Protein AF-A0AA45C422-F1 (afdb_monomer_lite)

Secondary structure (DSSP, 8-state):
-HHHHHHHHHHHHHHHHHHHHHHHS-HHHHHHHHHHTT--SHHHHHHHHHHHHHHHHHHHHHHHHHHHHHHHTT-

pLDDT: mean 93.25, std 8.04, range [48.5, 98.38]

Structure (mmCIF, N/CA/C/O backbone):
data_AF-A0AA45C422-F1
#
_entry.id   AF-A0AA45C422-F1
#
loop_
_atom_site.group_PDB
_atom_site.id
_atom_site.type_symbol
_atom_site.label_atom_id
_atom_site.label_alt_id
_atom_site.label_comp_id
_atom_site.label_asym_id
_atom_site.label_entity_id
_atom_site.label_seq_id
_atom_site.pdbx_PDB_ins_code
_atom_site.Cartn_x
_atom_site.Cartn_y
_atom_site.Cartn_z
_atom_site.occupancy
_atom_site.B_iso_or_equiv
_atom_site.auth_seq_id
_atom_site.auth_comp_id
_atom_site.auth_asym_id
_atom_site.auth_atom_id
_atom_site.pdbx_PDB_model_num
ATOM 1 N N . MET A 1 1 ? -24.557 6.555 14.152 1.00 71.19 1 MET A N 1
ATOM 2 C CA . MET A 1 1 ? -23.260 7.090 14.630 1.00 71.19 1 MET A CA 1
ATOM 3 C C . MET A 1 1 ? -22.166 6.033 14.731 1.00 71.19 1 MET A C 1
ATOM 5 O O . MET A 1 1 ? -21.139 6.223 14.101 1.00 71.19 1 MET A O 1
ATOM 9 N N . LYS A 1 2 ? -22.370 4.901 15.427 1.00 80.44 2 LYS A N 1
ATOM 10 C CA . LYS A 1 2 ? -21.340 3.849 15.564 1.00 80.44 2 LYS A CA 1
ATOM 11 C C . LYS A 1 2 ? -20.762 3.374 14.223 1.00 80.44 2 LYS A C 1
ATOM 13 O O . LYS A 1 2 ? -19.566 3.494 14.021 1.00 80.44 2 LYS A O 1
ATOM 18 N N . TYR A 1 3 ? -21.600 2.941 13.279 1.00 85.00 3 TYR A N 1
ATOM 19 C CA . TYR A 1 3 ? -21.136 2.482 11.960 1.00 85.00 3 TYR A CA 1
ATOM 20 C C . TYR A 1 3 ? -20.395 3.559 11.152 1.00 85.00 3 TYR A C 1
ATOM 22 O O . TYR A 1 3 ? -19.437 3.241 10.459 1.00 85.00 3 TYR A O 1
ATOM 30 N N . LEU A 1 4 ? -20.782 4.832 11.291 1.00 90.50 4 LEU A N 1
ATOM 31 C CA . LEU A 1 4 ? -20.075 5.946 10.649 1.00 90.50 4 LEU A CA 1
ATOM 32 C C . LEU A 1 4 ? -18.661 6.107 11.214 1.00 90.50 4 LEU A C 1
ATOM 34 O O . LEU A 1 4 ? -17.723 6.263 10.443 1.00 90.50 4 LEU A O 1
ATOM 38 N N . LEU A 1 5 ? -18.493 5.998 12.536 1.00 89.44 5 LEU A N 1
ATOM 39 C CA . LEU A 1 5 ? -17.168 6.006 13.162 1.00 89.44 5 LEU A CA 1
ATOM 40 C C . LEU A 1 5 ? -16.328 4.814 12.696 1.00 89.44 5 LEU A C 1
ATOM 42 O O . LEU A 1 5 ? -15.161 4.990 12.382 1.00 89.44 5 LEU A O 1
ATOM 46 N N . MET A 1 6 ? -16.927 3.625 12.577 1.00 90.31 6 MET A N 1
ATOM 47 C CA . MET A 1 6 ? -16.228 2.428 12.087 1.00 90.31 6 MET A CA 1
ATOM 48 C C . MET A 1 6 ? -15.705 2.622 10.657 1.00 90.31 6 MET A C 1
ATOM 50 O O . MET A 1 6 ? -14.542 2.331 10.386 1.00 90.31 6 MET A O 1
ATOM 54 N N . ILE A 1 7 ? -16.545 3.148 9.760 1.00 93.56 7 ILE A N 1
ATOM 55 C CA . ILE A 1 7 ? -16.166 3.451 8.372 1.00 93.56 7 ILE A CA 1
ATOM 56 C C . ILE A 1 7 ? -15.082 4.531 8.340 1.00 93.56 7 ILE A C 1
ATOM 58 O O . ILE A 1 7 ? -14.107 4.402 7.605 1.00 93.56 7 ILE A O 1
A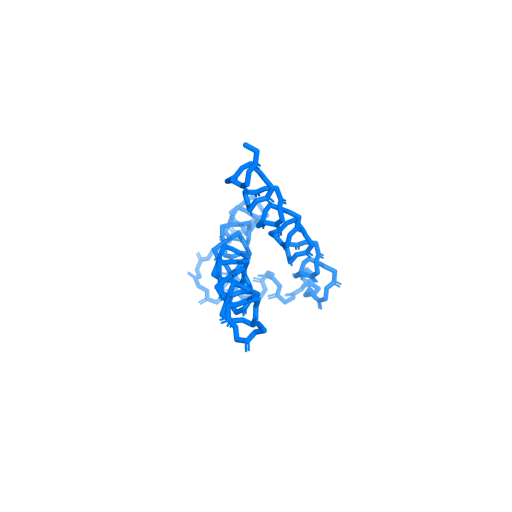TOM 62 N N . PHE A 1 8 ? -15.211 5.572 9.163 1.00 95.50 8 PHE A N 1
ATOM 63 C CA . PHE A 1 8 ? -14.231 6.651 9.229 1.00 95.50 8 PHE A CA 1
ATOM 64 C C . PHE A 1 8 ? -12.866 6.162 9.732 1.00 95.50 8 PHE A C 1
ATOM 66 O O . PHE A 1 8 ? -11.842 6.461 9.123 1.00 95.50 8 PHE A O 1
ATOM 73 N N . THR A 1 9 ? -12.837 5.345 10.788 1.00 94.31 9 THR A N 1
ATOM 74 C CA . THR A 1 9 ? -11.609 4.712 11.287 1.00 94.31 9 THR A CA 1
ATOM 75 C C . THR A 1 9 ? -10.979 3.813 10.227 1.00 94.31 9 THR A C 1
ATOM 77 O O . THR A 1 9 ? -9.776 3.903 9.993 1.00 94.31 9 THR A O 1
ATOM 80 N N . TRP A 1 10 ? -11.779 2.989 9.544 1.00 97.44 10 TRP A N 1
ATOM 81 C CA . TRP A 1 10 ? -11.298 2.152 8.444 1.00 97.44 10 TRP A CA 1
ATOM 82 C C . TRP A 1 10 ? -10.667 2.987 7.326 1.00 97.44 10 TRP A C 1
ATOM 84 O O . TRP A 1 10 ? -9.582 2.662 6.847 1.00 97.44 10 TRP A O 1
ATOM 94 N N . PHE A 1 11 ? -11.308 4.099 6.962 1.00 97.56 11 PHE A N 1
ATOM 95 C CA . PHE A 1 11 ? -10.834 4.997 5.916 1.00 97.56 11 PHE A CA 1
ATOM 96 C C . PHE A 1 11 ? -9.539 5.725 6.300 1.0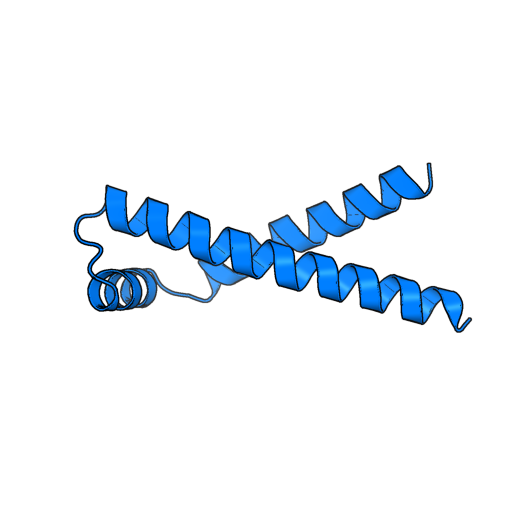0 97.56 11 PHE A C 1
ATOM 98 O O . PHE A 1 11 ? -8.637 5.848 5.473 1.00 97.56 11 PHE A O 1
ATOM 105 N N . ILE A 1 12 ? -9.392 6.141 7.563 1.00 97.38 12 ILE A N 1
ATOM 106 C CA . ILE A 1 12 ? -8.130 6.702 8.068 1.00 97.38 12 ILE A CA 1
ATOM 107 C C . ILE A 1 12 ? -7.010 5.670 7.956 1.00 97.38 12 ILE A C 1
ATOM 109 O O . ILE A 1 12 ? -5.949 5.984 7.419 1.00 97.38 12 ILE A O 1
ATOM 113 N N . ILE A 1 13 ? -7.242 4.440 8.429 1.00 97.62 13 ILE A N 1
ATOM 114 C CA . ILE A 1 13 ? -6.234 3.375 8.358 1.00 97.62 13 ILE A CA 1
ATOM 115 C C . ILE A 1 13 ? -5.866 3.101 6.897 1.00 97.62 13 ILE A C 1
ATOM 117 O O . ILE A 1 13 ? -4.685 2.972 6.584 1.00 97.62 13 ILE A O 1
ATOM 121 N N . PHE A 1 14 ? -6.850 3.068 5.995 1.00 98.38 14 PHE A N 1
ATOM 122 C CA . PHE A 1 14 ? -6.625 2.920 4.559 1.00 98.38 14 PHE A CA 1
ATOM 123 C C . PHE A 1 14 ? -5.706 4.021 4.002 1.00 98.38 14 PHE A C 1
ATOM 125 O O . PHE A 1 14 ? -4.665 3.699 3.433 1.00 98.38 14 PHE A O 1
ATOM 132 N N . ILE A 1 15 ? -6.023 5.306 4.223 1.00 97.75 15 ILE A N 1
ATOM 133 C CA . ILE A 1 15 ? -5.205 6.431 3.729 1.00 97.75 15 ILE A CA 1
ATOM 134 C C . ILE A 1 15 ? -3.784 6.366 4.288 1.00 97.75 15 ILE A C 1
ATOM 136 O O . ILE A 1 15 ? -2.819 6.548 3.543 1.00 97.75 15 ILE A O 1
ATOM 140 N N . VAL A 1 16 ? -3.650 6.122 5.595 1.00 97.88 16 VAL A N 1
ATOM 141 C CA . VAL A 1 16 ? -2.340 6.003 6.246 1.00 97.88 16 VAL A CA 1
ATOM 142 C C . VAL A 1 16 ? -1.552 4.862 5.613 1.00 97.88 16 VAL A C 1
ATOM 144 O O . VAL A 1 16 ? -0.412 5.074 5.225 1.00 97.88 16 VAL A O 1
ATOM 147 N N . THR A 1 17 ? -2.174 3.700 5.411 1.00 97.81 17 THR A N 1
ATOM 148 C CA . THR A 1 17 ? -1.516 2.535 4.807 1.00 97.81 17 THR A CA 1
ATOM 149 C C . THR A 1 17 ? -1.034 2.824 3.389 1.00 97.81 17 THR A C 1
ATOM 151 O O . THR A 1 17 ? 0.125 2.556 3.086 1.00 97.81 17 THR A O 1
ATOM 154 N N . VAL A 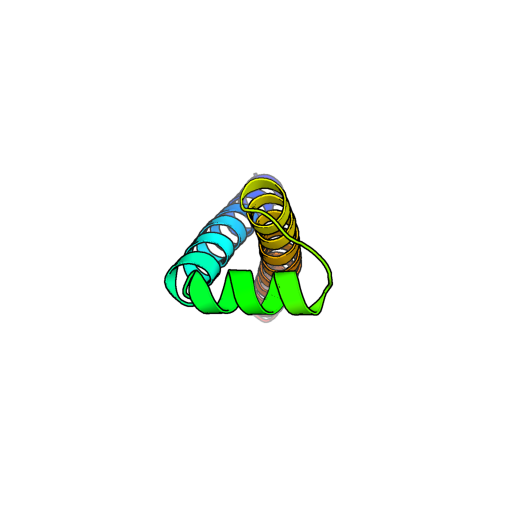1 18 ? -1.871 3.423 2.534 1.00 97.69 18 VAL A N 1
ATOM 155 C CA . VAL A 1 18 ? -1.468 3.801 1.168 1.00 97.69 18 VAL A CA 1
ATOM 156 C C . VAL A 1 18 ? -0.277 4.761 1.205 1.00 97.69 18 VAL A C 1
ATOM 158 O O . VAL A 1 18 ? 0.724 4.529 0.529 1.00 97.69 18 VAL A O 1
ATOM 161 N N . LYS A 1 19 ? -0.340 5.813 2.032 1.00 96.62 19 LYS A N 1
ATOM 162 C CA . LYS A 1 19 ? 0.768 6.770 2.173 1.00 96.62 19 LYS A CA 1
ATOM 163 C C . LYS A 1 19 ? 2.047 6.108 2.673 1.00 96.62 19 LYS A C 1
ATOM 165 O O . LYS A 1 19 ? 3.120 6.410 2.165 1.00 96.62 19 LYS A O 1
ATOM 170 N N . THR A 1 20 ? 1.937 5.214 3.648 1.00 97.31 20 THR A N 1
ATOM 171 C CA . THR A 1 20 ? 3.059 4.443 4.182 1.00 97.31 20 THR A CA 1
ATOM 172 C C . THR A 1 20 ? 3.692 3.580 3.091 1.00 97.31 20 THR A C 1
ATOM 174 O O . THR A 1 20 ? 4.910 3.607 2.950 1.00 97.31 20 THR A O 1
ATOM 177 N N . LEU A 1 21 ? 2.901 2.885 2.268 1.00 97.25 21 LEU A N 1
ATOM 178 C CA . LEU A 1 21 ? 3.427 2.091 1.151 1.00 97.25 21 LEU A CA 1
ATOM 179 C C . LEU A 1 21 ? 4.217 2.959 0.164 1.00 97.25 21 LEU A C 1
ATOM 181 O O . LEU A 1 21 ? 5.359 2.632 -0.142 1.00 97.25 21 LEU A O 1
ATOM 185 N N . TYR A 1 22 ? 3.666 4.101 -0.257 1.00 95.75 22 TYR A N 1
ATOM 186 C CA . TYR A 1 22 ? 4.372 5.029 -1.149 1.00 95.75 22 TYR A CA 1
ATOM 187 C C . TYR A 1 22 ? 5.607 5.677 -0.518 1.00 95.75 22 TYR A C 1
ATOM 189 O O . TYR A 1 22 ? 6.561 5.987 -1.224 1.00 95.75 22 TYR A O 1
ATOM 197 N N . PHE A 1 23 ? 5.604 5.895 0.797 1.00 95.88 23 PHE A N 1
ATOM 198 C CA . PHE A 1 23 ? 6.742 6.479 1.501 1.00 95.88 23 PHE A CA 1
ATOM 199 C C . PHE A 1 23 ? 7.899 5.485 1.661 1.00 95.88 23 PHE A C 1
ATOM 201 O O . PHE A 1 23 ? 9.057 5.859 1.499 1.00 95.88 23 PHE A O 1
ATOM 208 N N . PHE A 1 24 ? 7.598 4.224 1.984 1.00 96.81 24 PHE A N 1
ATOM 209 C CA . PHE A 1 24 ? 8.619 3.213 2.269 1.00 96.81 24 PHE A CA 1
ATOM 210 C C . PHE A 1 24 ? 9.079 2.425 1.041 1.00 96.81 24 PHE A C 1
ATOM 212 O O . PHE A 1 24 ? 10.193 1.904 1.055 1.00 96.81 24 PHE A O 1
ATOM 219 N N . ILE A 1 25 ? 8.258 2.315 -0.006 1.00 95.81 25 ILE A N 1
ATOM 220 C CA . ILE A 1 25 ? 8.614 1.580 -1.222 1.00 95.81 25 ILE A CA 1
ATOM 221 C C . ILE A 1 25 ? 9.100 2.589 -2.272 1.00 95.81 25 ILE A C 1
ATOM 223 O O . ILE A 1 25 ? 8.272 3.281 -2.867 1.00 95.81 25 ILE A O 1
ATOM 227 N N . PRO A 1 26 ? 10.417 2.695 -2.533 1.00 95.62 26 PRO A N 1
ATOM 228 C CA . PRO A 1 26 ? 10.952 3.622 -3.525 1.00 95.62 26 PRO A CA 1
ATOM 229 C C . PRO A 1 26 ? 10.450 3.299 -4.933 1.00 95.62 26 PRO A C 1
ATOM 231 O O . PRO A 1 26 ? 10.224 2.136 -5.273 1.00 95.62 26 PRO A O 1
ATOM 234 N N . ALA A 1 27 ? 10.358 4.329 -5.778 1.00 93.75 27 ALA A N 1
ATOM 235 C CA . ALA A 1 27 ? 9.905 4.200 -7.161 1.00 93.75 27 ALA A CA 1
ATOM 236 C C . ALA A 1 27 ? 10.690 3.125 -7.933 1.00 93.75 27 ALA A C 1
ATOM 238 O O . ALA A 1 27 ? 10.091 2.303 -8.608 1.00 93.75 27 ALA A O 1
ATOM 239 N N . THR A 1 28 ? 12.010 3.029 -7.761 1.00 95.50 28 THR A N 1
ATOM 240 C CA . THR A 1 28 ? 12.824 2.004 -8.441 1.00 95.50 28 THR A CA 1
ATOM 241 C C . THR A 1 28 ? 12.339 0.575 -8.180 1.00 95.50 28 THR A C 1
ATOM 243 O O . THR A 1 28 ? 12.304 -0.238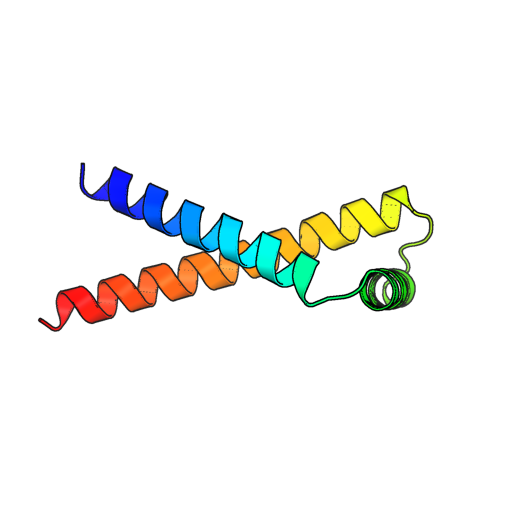 -9.103 1.00 95.50 28 THR A O 1
ATOM 246 N N . LEU A 1 29 ? 11.908 0.267 -6.951 1.00 95.94 29 LEU A N 1
ATOM 247 C CA . LEU A 1 29 ? 11.329 -1.035 -6.613 1.00 95.94 29 LEU A CA 1
ATOM 248 C C . LEU A 1 29 ? 9.923 -1.208 -7.185 1.00 95.94 29 LEU A C 1
ATOM 250 O O . LEU A 1 29 ? 9.584 -2.309 -7.608 1.00 95.94 29 LEU A O 1
ATOM 254 N N . GLN A 1 30 ? 9.127 -0.139 -7.231 1.00 95.69 30 GLN A N 1
ATOM 255 C CA . GLN A 1 30 ? 7.805 -0.155 -7.862 1.00 95.69 30 GLN A CA 1
ATOM 256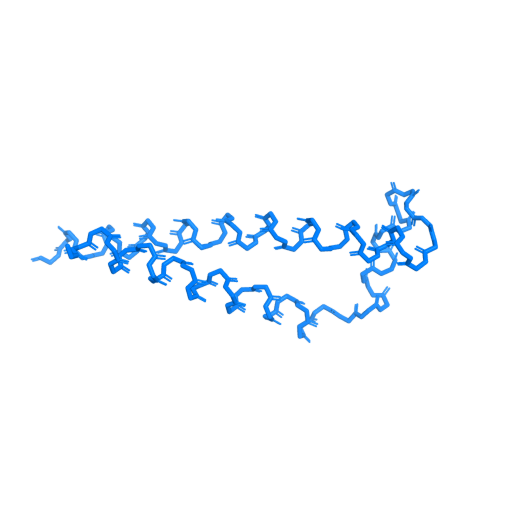 C C . GLN A 1 30 ? 7.920 -0.502 -9.354 1.00 95.69 30 GLN A C 1
ATOM 258 O O . GLN A 1 30 ? 7.261 -1.426 -9.823 1.00 95.69 30 GLN A O 1
ATOM 263 N N . TYR A 1 31 ? 8.826 0.167 -10.069 1.00 95.62 31 TYR A N 1
ATOM 264 C CA . TYR A 1 31 ? 9.100 -0.093 -11.482 1.00 95.62 31 TYR A CA 1
ATOM 265 C C . TYR A 1 31 ? 9.636 -1.506 -11.707 1.00 95.62 31 TYR A C 1
ATOM 267 O O . TYR A 1 31 ? 9.072 -2.248 -12.502 1.00 95.62 31 TYR A O 1
ATOM 275 N N . THR A 1 32 ? 10.649 -1.926 -10.943 1.00 96.25 32 THR A N 1
ATOM 276 C CA . THR A 1 32 ? 11.223 -3.279 -11.074 1.00 96.25 32 THR A CA 1
ATOM 277 C C . THR A 1 32 ? 10.163 -4.364 -10.857 1.00 96.25 32 THR A C 1
ATOM 279 O O . THR A 1 32 ? 10.126 -5.366 -11.568 1.00 96.25 32 THR A O 1
ATOM 282 N N . PHE A 1 33 ? 9.279 -4.172 -9.874 1.00 95.12 33 PHE A N 1
ATOM 283 C CA . PHE A 1 33 ? 8.189 -5.102 -9.593 1.00 95.12 33 PHE A CA 1
ATOM 284 C C . PHE A 1 33 ? 7.145 -5.141 -10.718 1.00 95.12 33 PHE A C 1
ATOM 286 O O . PHE A 1 33 ? 6.718 -6.224 -11.116 1.00 95.12 33 PHE A O 1
ATOM 293 N N . ALA A 1 34 ? 6.752 -3.980 -11.242 1.00 96.19 34 ALA A N 1
ATOM 294 C CA . ALA A 1 34 ? 5.801 -3.877 -12.344 1.00 96.19 34 ALA A CA 1
ATOM 295 C C . ALA A 1 34 ? 6.353 -4.510 -13.635 1.00 96.19 34 ALA A C 1
ATOM 297 O O . ALA A 1 34 ? 5.670 -5.317 -14.267 1.00 96.19 34 ALA A O 1
ATOM 298 N N . GLU A 1 35 ? 7.616 -4.237 -13.966 1.00 95.25 35 GLU A N 1
ATOM 299 C CA . GLU A 1 35 ? 8.306 -4.820 -15.121 1.00 95.25 35 GLU A CA 1
ATOM 300 C C . GLU A 1 35 ? 8.444 -6.341 -15.003 1.00 95.25 35 GLU A C 1
ATOM 302 O O . GLU A 1 35 ? 8.260 -7.055 -15.990 1.00 95.25 35 GLU A O 1
ATOM 307 N N . HIS A 1 36 ? 8.697 -6.864 -13.796 1.00 95.31 36 HIS A N 1
ATOM 308 C CA . HIS A 1 36 ? 8.733 -8.310 -13.550 1.00 95.31 36 HIS A CA 1
ATOM 309 C C . HIS A 1 36 ? 7.391 -8.997 -13.851 1.00 95.31 36 HIS A C 1
ATOM 311 O O . HIS A 1 36 ? 7.355 -10.181 -14.185 1.00 95.31 36 HIS A O 1
ATOM 317 N N . LEU A 1 37 ? 6.289 -8.253 -13.757 1.00 94.69 37 LEU A N 1
ATOM 318 C CA . LEU A 1 37 ? 4.937 -8.718 -14.058 1.00 94.69 37 LEU A CA 1
ATOM 319 C C . LEU A 1 37 ? 4.475 -8.358 -15.479 1.00 94.69 37 LEU A C 1
ATOM 321 O O . LEU A 1 37 ? 3.330 -8.636 -15.831 1.00 94.69 37 LEU A O 1
ATOM 325 N N . GLY A 1 38 ? 5.360 -7.790 -16.304 1.00 94.88 38 GLY A N 1
ATOM 326 C CA . GLY A 1 38 ? 5.093 -7.469 -17.707 1.00 94.88 38 GLY A CA 1
ATOM 327 C C . GLY A 1 38 ? 4.414 -6.118 -17.944 1.00 94.88 38 GLY A C 1
ATOM 328 O O . GLY A 1 38 ? 3.917 -5.886 -19.045 1.00 94.88 38 GLY A O 1
ATOM 329 N N . TYR A 1 39 ? 4.383 -5.231 -16.945 1.00 93.94 39 TYR A N 1
ATOM 330 C CA . TYR A 1 39 ? 3.911 -3.856 -17.109 1.00 93.94 39 TYR A CA 1
ATOM 331 C C . TYR A 1 39 ? 5.085 -2.944 -17.460 1.00 93.94 39 TYR A C 1
ATOM 333 O O . TYR A 1 39 ? 6.058 -2.857 -16.714 1.00 93.94 39 TYR A O 1
ATOM 341 N N . TYR A 1 40 ? 4.976 -2.249 -18.591 1.00 93.62 40 TYR A N 1
ATOM 342 C CA . TYR A 1 40 ? 6.021 -1.371 -19.115 1.00 93.62 40 TYR A CA 1
ATOM 343 C C . TYR A 1 40 ? 5.456 0.011 -19.437 1.00 93.62 40 TYR A C 1
ATOM 345 O O . TYR A 1 40 ? 4.315 0.137 -19.880 1.00 93.62 40 TYR A O 1
ATOM 353 N N . GLY A 1 41 ? 6.291 1.037 -19.275 1.00 92.50 41 GLY A N 1
ATOM 354 C CA . GLY A 1 41 ? 5.910 2.433 -19.488 1.00 92.50 41 GLY A CA 1
ATOM 355 C C . GLY A 1 41 ? 5.294 3.075 -18.245 1.00 92.50 41 GLY A C 1
ATOM 356 O O . GLY A 1 41 ? 4.602 2.423 -17.465 1.00 92.50 41 GLY A O 1
ATOM 357 N N . ASP A 1 42 ? 5.557 4.369 -18.071 1.00 92.12 42 ASP A N 1
ATOM 358 C CA . ASP A 1 42 ? 5.269 5.097 -16.829 1.00 92.12 42 ASP A CA 1
ATOM 359 C C . ASP A 1 42 ? 3.793 5.038 -16.420 1.00 92.12 42 ASP A C 1
ATOM 361 O O . ASP A 1 42 ? 3.486 4.730 -15.270 1.00 92.12 42 ASP A O 1
ATOM 365 N N . GLU A 1 43 ? 2.876 5.273 -17.361 1.00 93.88 43 GLU A N 1
ATOM 366 C CA . GLU A 1 43 ? 1.432 5.255 -17.092 1.00 93.88 43 GLU A CA 1
ATOM 367 C C . GLU A 1 43 ? 0.967 3.868 -16.631 1.00 93.88 43 GLU A C 1
ATOM 369 O O . GLU A 1 43 ? 0.316 3.733 -15.596 1.00 93.88 43 GLU A O 1
ATOM 374 N N . SER A 1 44 ? 1.382 2.818 -17.346 1.00 93.88 44 SER A N 1
ATOM 375 C CA . SER A 1 44 ? 1.003 1.443 -17.020 1.00 93.88 44 SER A CA 1
ATOM 376 C C . SER A 1 44 ? 1.582 0.979 -15.683 1.00 93.88 44 SER A C 1
ATOM 378 O O . SER A 1 44 ? 0.913 0.243 -14.957 1.00 93.88 44 SER A O 1
ATOM 380 N N . VAL A 1 45 ? 2.818 1.372 -15.362 1.00 95.56 45 VAL A N 1
ATOM 381 C CA . VAL A 1 45 ? 3.459 1.060 -14.078 1.00 95.56 45 VAL A CA 1
ATOM 382 C C . VAL A 1 45 ? 2.742 1.789 -12.945 1.00 95.56 45 VAL A C 1
ATOM 384 O O . VAL A 1 45 ? 2.428 1.175 -11.926 1.00 95.56 45 VAL A O 1
ATOM 387 N N . MET A 1 46 ? 2.444 3.077 -13.121 1.00 94.56 46 MET A N 1
ATOM 388 C CA . MET A 1 46 ? 1.762 3.882 -12.110 1.00 94.56 46 MET A CA 1
ATOM 389 C C . MET A 1 46 ? 0.374 3.320 -11.786 1.00 94.56 46 MET A C 1
ATOM 391 O O . MET A 1 46 ? 0.056 3.139 -10.608 1.00 94.56 46 MET A O 1
ATOM 395 N N . ASP A 1 47 ? -0.416 2.989 -12.810 1.00 96.06 47 ASP A N 1
ATOM 396 C CA . ASP A 1 47 ? -1.745 2.401 -12.639 1.00 96.06 47 ASP A CA 1
ATOM 397 C C . ASP A 1 47 ? -1.664 1.050 -11.927 1.00 96.06 47 ASP A C 1
ATOM 399 O O . ASP A 1 47 ? -2.374 0.806 -10.948 1.00 96.06 47 ASP A O 1
ATOM 403 N N . PHE A 1 48 ? -0.751 0.180 -12.364 1.00 96.19 48 PHE A N 1
ATOM 404 C CA . PHE A 1 48 ? -0.553 -1.124 -11.744 1.00 96.19 48 PHE A CA 1
ATOM 405 C C . PHE A 1 48 ? -0.202 -1.002 -10.254 1.00 96.19 48 PHE A C 1
ATOM 407 O O . PHE A 1 48 ? -0.824 -1.647 -9.404 1.00 96.19 48 PHE A O 1
ATOM 414 N N . ILE A 1 49 ? 0.754 -0.137 -9.915 1.00 97.31 49 ILE A N 1
ATOM 415 C CA . ILE A 1 49 ? 1.196 0.064 -8.533 1.00 97.31 49 ILE A CA 1
ATOM 416 C C . ILE A 1 49 ? 0.090 0.681 -7.680 1.00 97.31 49 ILE A C 1
ATOM 418 O O . ILE A 1 49 ? -0.099 0.259 -6.536 1.00 97.31 49 ILE A O 1
ATOM 422 N N . LEU A 1 50 ? -0.690 1.611 -8.238 1.00 96.19 50 LEU A N 1
ATOM 423 C CA . LEU A 1 50 ? -1.862 2.169 -7.571 1.00 96.19 50 LEU A CA 1
ATOM 424 C C . LEU A 1 50 ? -2.863 1.073 -7.194 1.00 96.19 50 LEU A C 1
ATOM 426 O O . LEU A 1 50 ? -3.315 1.035 -6.045 1.00 96.19 50 LEU A O 1
ATOM 430 N N . TYR A 1 51 ? -3.183 0.156 -8.112 1.00 96.81 51 TYR A N 1
ATOM 431 C CA . TYR A 1 51 ? -4.080 -0.962 -7.812 1.00 96.81 51 TYR A CA 1
ATOM 432 C C . TYR A 1 51 ? -3.500 -1.886 -6.741 1.00 96.81 51 TYR A C 1
ATOM 434 O O . TYR A 1 51 ? -4.191 -2.204 -5.772 1.00 96.81 51 TYR A O 1
ATOM 442 N N . VAL A 1 52 ? -2.224 -2.263 -6.855 1.00 96.81 52 VAL A N 1
ATOM 443 C CA . VAL A 1 52 ? -1.558 -3.144 -5.884 1.00 96.81 52 VAL A CA 1
ATOM 444 C C . VAL A 1 52 ? -1.569 -2.530 -4.485 1.00 96.81 52 VAL A C 1
ATOM 446 O O . VAL A 1 52 ? -1.994 -3.179 -3.527 1.00 96.81 52 VAL A O 1
ATOM 449 N N . PHE A 1 53 ? -1.154 -1.271 -4.348 1.00 97.56 53 PHE A N 1
ATOM 450 C CA . PHE A 1 53 ? -1.109 -0.600 -3.048 1.00 97.56 53 PHE A CA 1
ATOM 451 C C . PHE A 1 53 ? -2.505 -0.387 -2.474 1.00 97.56 53 PHE A C 1
ATOM 453 O O . PHE A 1 53 ? -2.702 -0.564 -1.272 1.00 97.56 53 PHE A O 1
ATOM 460 N N . THR A 1 54 ? -3.491 -0.087 -3.320 1.00 97.69 54 THR A N 1
ATOM 461 C CA . THR A 1 54 ? -4.893 0.019 -2.904 1.00 97.69 54 THR A CA 1
ATOM 462 C C . THR A 1 54 ? -5.409 -1.315 -2.365 1.00 97.69 54 THR A C 1
ATOM 464 O O . THR A 1 54 ? -5.987 -1.348 -1.278 1.00 97.69 54 THR A O 1
ATOM 467 N N . CYS A 1 55 ? -5.157 -2.429 -3.059 1.00 98.00 55 CYS A N 1
ATOM 468 C CA . CYS A 1 55 ? -5.550 -3.764 -2.603 1.00 98.00 55 CYS A CA 1
ATOM 469 C C . CYS A 1 55 ? -4.902 -4.125 -1.261 1.00 98.00 55 CYS A C 1
ATOM 471 O O . CYS A 1 55 ? -5.596 -4.561 -0.340 1.00 98.00 55 CYS A O 1
ATOM 473 N N . ILE A 1 56 ? -3.593 -3.896 -1.120 1.00 97.69 56 ILE A N 1
ATOM 474 C CA . ILE A 1 56 ? -2.871 -4.131 0.138 1.00 97.69 56 ILE A CA 1
ATOM 475 C C . ILE A 1 56 ? -3.474 -3.279 1.260 1.00 97.69 56 ILE A C 1
ATOM 477 O O . ILE A 1 56 ? -3.761 -3.791 2.344 1.00 97.69 56 ILE A O 1
ATOM 481 N N . ALA A 1 57 ? -3.725 -1.997 0.997 1.00 97.88 57 ALA A N 1
ATOM 482 C CA . ALA A 1 57 ? -4.288 -1.091 1.984 1.00 97.88 57 ALA A CA 1
ATOM 483 C C . ALA A 1 57 ? -5.699 -1.493 2.424 1.00 97.88 57 ALA A C 1
ATOM 485 O O . ALA A 1 57 ? -5.986 -1.416 3.614 1.00 97.88 57 ALA A O 1
ATOM 486 N N . VAL A 1 58 ? -6.553 -1.971 1.511 1.00 98.12 58 VAL A N 1
ATOM 487 C CA . VAL A 1 58 ? -7.892 -2.498 1.838 1.00 98.12 58 VAL A CA 1
ATOM 488 C C . VAL A 1 58 ? -7.804 -3.721 2.752 1.00 98.12 58 VAL A C 1
ATOM 490 O O . VAL A 1 58 ? -8.571 -3.830 3.712 1.00 98.12 58 VAL A O 1
ATOM 493 N N . VAL A 1 59 ? -6.878 -4.645 2.481 1.00 98.25 59 VAL A N 1
ATOM 494 C CA . VAL A 1 59 ? -6.686 -5.842 3.314 1.00 98.25 59 VAL A CA 1
ATOM 495 C C . VAL A 1 59 ? -6.204 -5.449 4.710 1.00 98.25 59 VAL A C 1
ATOM 497 O O . VAL A 1 59 ? -6.787 -5.880 5.707 1.00 98.25 59 VAL A O 1
ATOM 500 N N . ILE A 1 60 ? -5.184 -4.590 4.794 1.00 97.69 60 ILE A N 1
ATOM 501 C CA . ILE A 1 60 ? -4.614 -4.130 6.067 1.00 97.69 60 ILE A CA 1
ATOM 502 C C . ILE A 1 60 ? -5.646 -3.347 6.878 1.00 97.69 60 ILE A C 1
ATOM 504 O O . ILE A 1 60 ? -5.828 -3.632 8.062 1.00 97.69 60 ILE A O 1
ATOM 508 N N . SER A 1 61 ? -6.357 -2.397 6.267 1.00 97.50 61 SER A N 1
ATOM 509 C CA . SER A 1 61 ? -7.359 -1.589 6.968 1.00 97.50 61 SER A CA 1
ATOM 510 C C . SER A 1 61 ? -8.506 -2.440 7.501 1.00 97.50 61 SER A C 1
ATOM 512 O O . SER A 1 61 ? -8.938 -2.252 8.639 1.00 97.50 61 SER A O 1
ATOM 514 N N . SER A 1 62 ? -8.954 -3.431 6.729 1.00 96.88 62 SER A N 1
ATOM 515 C CA . SER A 1 62 ? -10.005 -4.362 7.147 1.00 96.88 62 SER A CA 1
ATOM 516 C C . SER A 1 62 ? -9.542 -5.267 8.290 1.00 96.88 62 SER A C 1
ATOM 518 O O . SER A 1 62 ? -10.274 -5.447 9.265 1.00 96.88 62 SER A O 1
ATOM 520 N N . LEU A 1 63 ? -8.313 -5.789 8.217 1.00 97.19 63 LEU A N 1
ATOM 521 C CA . LEU A 1 63 ? -7.724 -6.608 9.276 1.00 97.19 63 LEU A CA 1
ATOM 522 C C . LEU A 1 63 ? -7.533 -5.806 10.570 1.00 97.19 63 LEU A C 1
ATOM 524 O O . LEU A 1 63 ? -7.926 -6.266 11.640 1.00 97.19 63 LEU A O 1
ATOM 528 N N . MET A 1 64 ? -6.974 -4.597 10.484 1.00 95.62 64 MET A N 1
ATOM 529 C CA . MET A 1 64 ? -6.786 -3.710 11.635 1.00 95.62 64 MET A CA 1
ATOM 530 C C . MET A 1 64 ? -8.121 -3.363 12.289 1.00 95.62 64 MET A C 1
ATOM 532 O O . MET A 1 64 ? -8.260 -3.466 13.505 1.00 95.62 64 MET A O 1
ATOM 536 N N . LEU A 1 65 ? -9.127 -3.011 11.485 1.00 94.69 65 LEU A N 1
ATOM 537 C CA . LEU A 1 65 ? -10.462 -2.712 11.982 1.00 94.69 65 LEU A CA 1
ATOM 538 C C . LEU A 1 65 ? -11.084 -3.931 12.688 1.00 94.69 65 LEU A C 1
ATOM 540 O O . LEU A 1 65 ? -11.637 -3.801 13.781 1.00 94.69 65 LEU A O 1
ATOM 544 N N . TYR A 1 66 ? -10.952 -5.126 12.105 1.00 94.00 66 TYR A N 1
ATOM 545 C CA . TYR A 1 66 ? -11.395 -6.374 12.730 1.00 94.00 66 TYR A CA 1
ATOM 546 C C . TYR A 1 66 ? -10.711 -6.620 14.083 1.00 94.00 66 TYR A C 1
ATOM 548 O O . TYR A 1 66 ? -11.381 -6.943 15.069 1.00 94.00 66 TYR A O 1
ATOM 556 N N . LEU A 1 67 ? -9.389 -6.435 14.154 1.00 93.94 67 LEU A N 1
ATOM 557 C CA . LEU A 1 67 ? -8.623 -6.592 15.390 1.00 93.94 67 LEU A CA 1
ATOM 558 C C . LEU A 1 67 ? -9.053 -5.578 16.457 1.00 93.94 67 LEU A C 1
ATOM 560 O O . LEU A 1 67 ? -9.264 -5.973 17.603 1.00 93.94 67 LEU A O 1
ATOM 564 N N . LEU A 1 68 ? -9.267 -4.313 16.082 1.00 91.00 68 LEU A N 1
ATOM 565 C CA . LEU A 1 68 ? -9.773 -3.276 16.986 1.00 91.00 68 LEU A CA 1
ATOM 566 C C . LEU A 1 68 ? -11.137 -3.658 17.573 1.00 91.00 68 LEU A C 1
ATOM 568 O O . LEU A 1 68 ? -11.313 -3.598 18.788 1.00 91.00 68 LEU A O 1
ATOM 572 N N . PHE A 1 69 ? -12.082 -4.144 16.759 1.00 87.69 69 PHE A N 1
ATOM 573 C CA . PHE A 1 69 ? -13.370 -4.609 17.292 1.00 87.69 69 PHE A CA 1
ATOM 574 C C . PHE A 1 69 ? -13.240 -5.807 18.217 1.00 87.69 69 PHE A C 1
ATOM 576 O O . PHE A 1 69 ? -13.960 -5.896 19.212 1.00 87.69 69 PHE A O 1
ATOM 583 N N . ARG A 1 70 ? -12.348 -6.745 17.891 1.00 90.25 70 ARG A N 1
ATOM 584 C CA . ARG A 1 70 ? -12.122 -7.919 18.732 1.00 90.25 70 ARG A CA 1
ATOM 585 C C . ARG A 1 70 ? -11.550 -7.530 20.095 1.00 90.25 70 ARG A C 1
ATOM 587 O O . ARG A 1 70 ? -11.931 -8.147 21.086 1.00 90.25 70 ARG A O 1
ATOM 594 N N . LEU A 1 71 ? -10.671 -6.529 20.141 1.00 87.75 71 LEU A N 1
ATOM 595 C CA . LEU A 1 71 ? -10.112 -5.990 21.381 1.00 87.75 71 LEU A CA 1
ATOM 596 C C . LEU A 1 71 ? -11.182 -5.263 22.203 1.00 87.75 71 LEU A C 1
ATOM 598 O O . LEU A 1 71 ? -11.379 -5.609 23.360 1.00 87.75 71 LEU A O 1
ATOM 602 N N . MET A 1 72 ? -11.958 -4.369 21.584 1.00 82.94 72 MET A N 1
ATOM 603 C CA . MET A 1 72 ? -13.030 -3.625 22.265 1.00 82.94 72 MET A CA 1
ATOM 604 C C . MET A 1 72 ? -14.164 -4.505 22.814 1.00 82.94 72 MET A C 1
ATOM 606 O O . MET A 1 72 ? -14.925 -4.054 23.657 1.00 82.94 72 MET A O 1
ATOM 610 N N . LYS A 1 73 ? -14.343 -5.728 22.298 1.00 77.19 73 LYS A N 1
ATOM 611 C CA . LYS A 1 73 ? -15.360 -6.680 22.785 1.00 77.19 73 LYS A CA 1
ATOM 612 C C . LYS A 1 73 ? -14.852 -7.559 23.941 1.00 77.19 73 LYS A C 1
ATOM 614 O O . LYS A 1 73 ? -15.634 -8.314 24.510 1.00 77.19 73 LYS A O 1
ATOM 619 N N . ARG A 1 74 ? -13.541 -7.560 24.208 1.00 61.22 74 ARG A N 1
ATOM 620 C CA . ARG A 1 74 ? -12.924 -8.328 25.302 1.00 61.22 74 ARG A CA 1
ATOM 621 C C . ARG A 1 74 ? -12.836 -7.546 26.617 1.00 61.22 74 ARG A C 1
ATOM 623 O O . ARG A 1 74 ? -12.591 -8.189 27.633 1.00 61.22 74 ARG A O 1
ATOM 630 N N . GLU A 1 75 ? -13.017 -6.229 26.577 1.00 48.50 75 GLU A N 1
ATOM 631 C CA . GLU A 1 75 ? -13.268 -5.367 27.744 1.00 48.50 75 GLU A CA 1
ATOM 632 C C . GLU A 1 75 ? -14.76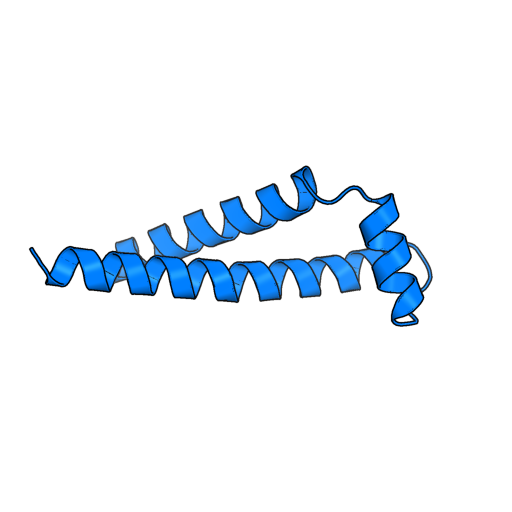0 -5.359 28.099 1.00 48.50 75 GLU A C 1
ATOM 634 O O . GLU A 1 75 ? -15.064 -5.349 29.311 1.00 48.50 75 GLU A O 1
#

Radius of gyration: 15.69 Å; chains: 1; bounding box: 36×16×47 Å

Organism: Cronobacter sakazakii (NCBI:txid28141)

Sequence (75 aa):
MKYLLMIFTWFIIFIVTVKTLYFFIPATLQYTFAEHLGYYGDESVMDFILYVFTCIAVVISSLMLYLLFRLMKRE

Foldseek 3Di:
DVVVVLVVQLVVQLVVQLVVCPVPQDPVNLQVVCVVVVQDDDVRSVVVSVVVSNVVSNVRSVVVSVVVVVVVVVD